Protein AF-A0A024JUZ5-F1 (afdb_monomer_lite)

Secondary structure (DSSP, 8-state):
----TTPEEEEEEETTEEEEEEE-TTS-EEEEEEE-HHHHHHHHHHHHHHHHHHHHHHTTS---S------------

Radius of gyration: 23.46 Å; chains: 1; bounding box: 55×19×70 Å

Sequence (77 aa):
MATQEGSRWDVSIKSNAVCLERISDDEDQVFEDSLASDEARKLAGLLTKFADKLDESDESEESGESEDTGDADKSED

Organism: NCBI:txid47839

Foldseek 3Di:
DDPQPDFDWDWDQDPQWIWIFTAGPVRDTPDIDTHHPVRVVVVVVVVVVVVVVVVVVVVVVPPDDDDDDDPDDDDDD

Structure (mmCIF, N/CA/C/O backbone):
data_AF-A0A024JUZ5-F1
#
_entry.id   AF-A0A024JUZ5-F1
#
loop_
_atom_site.group_PDB
_atom_site.id
_atom_site.type_symbol
_atom_site.label_atom_id
_atom_site.label_alt_id
_atom_site.label_comp_id
_atom_site.label_asym_id
_atom_site.label_entity_id
_atom_site.label_seq_id
_atom_site.pdbx_PDB_ins_code
_atom_site.Cartn_x
_atom_site.Cartn_y
_atom_site.Cartn_z
_atom_site.occupancy
_atom_site.B_iso_or_equiv
_atom_site.auth_seq_id
_atom_site.auth_comp_id
_atom_site.auth_asym_id
_atom_site.auth_atom_id
_atom_site.pdbx_PDB_model_num
ATOM 1 N N . MET A 1 1 ? 19.612 10.972 10.565 1.00 46.97 1 MET A N 1
ATOM 2 C CA . MET A 1 1 ? 18.243 10.704 10.080 1.00 46.97 1 MET A CA 1
ATOM 3 C C . MET A 1 1 ? 17.812 9.449 10.799 1.00 46.97 1 MET A C 1
ATOM 5 O O . MET A 1 1 ? 18.525 8.468 10.671 1.00 46.97 1 MET A O 1
ATOM 9 N N . ALA A 1 2 ? 16.816 9.523 11.684 1.00 46.62 2 ALA A N 1
ATOM 10 C CA . ALA A 1 2 ? 16.444 8.389 12.524 1.00 46.62 2 ALA A CA 1
ATOM 11 C C . ALA A 1 2 ? 15.971 7.244 11.624 1.00 46.62 2 ALA A C 1
ATOM 13 O O . ALA A 1 2 ? 14.872 7.292 11.072 1.00 46.62 2 ALA A O 1
ATOM 14 N N . THR A 1 3 ? 16.841 6.261 11.431 1.00 46.88 3 THR A N 1
ATOM 15 C CA . THR A 1 3 ? 16.495 4.946 10.919 1.00 46.88 3 THR A CA 1
ATOM 16 C C . THR A 1 3 ? 15.578 4.335 11.969 1.00 46.88 3 THR A C 1
ATOM 18 O O . THR A 1 3 ? 16.043 3.753 12.941 1.00 46.88 3 THR A O 1
ATOM 21 N N . GLN A 1 4 ? 14.269 4.575 11.848 1.00 53.19 4 GLN A N 1
ATOM 22 C CA . GLN A 1 4 ? 13.266 3.782 12.555 1.00 53.19 4 GLN A CA 1
ATOM 23 C C . GLN A 1 4 ? 13.338 2.386 11.944 1.00 53.19 4 GLN A C 1
ATOM 25 O O . GLN A 1 4 ? 12.682 2.077 10.949 1.00 53.19 4 GLN A O 1
ATOM 30 N N . GLU A 1 5 ? 14.284 1.629 12.486 1.00 47.66 5 GLU A N 1
ATOM 31 C CA . GLU A 1 5 ? 14.503 0.211 12.289 1.00 47.66 5 GLU A CA 1
ATOM 32 C C . GLU A 1 5 ? 13.145 -0.495 12.439 1.00 47.66 5 GLU A C 1
ATOM 34 O O . GLU A 1 5 ? 12.421 -0.276 13.406 1.00 47.66 5 GLU A O 1
ATOM 39 N N . GLY A 1 6 ? 12.751 -1.270 11.429 1.00 56.06 6 GLY A N 1
ATOM 40 C CA . GLY A 1 6 ? 11.820 -2.381 11.628 1.00 56.06 6 GLY A CA 1
ATOM 41 C C . GLY A 1 6 ? 10.325 -2.105 11.826 1.00 56.06 6 GLY A C 1
ATOM 42 O O . GLY A 1 6 ? 9.640 -3.011 12.282 1.00 56.06 6 GLY A O 1
ATOM 43 N N . SER A 1 7 ? 9.755 -0.950 11.465 1.00 64.19 7 SER A N 1
ATOM 44 C CA . SER A 1 7 ? 8.287 -0.812 11.559 1.00 64.19 7 SER A CA 1
ATOM 45 C C . SER A 1 7 ? 7.556 -1.696 10.535 1.00 64.19 7 SER A C 1
ATOM 47 O O . SER A 1 7 ? 7.686 -1.484 9.325 1.00 64.19 7 SER A O 1
ATOM 49 N N . ARG A 1 8 ? 6.764 -2.666 11.006 1.00 84.44 8 ARG A N 1
ATOM 50 C CA . ARG A 1 8 ? 5.940 -3.545 10.162 1.00 84.44 8 ARG A CA 1
ATOM 51 C C . ARG A 1 8 ? 4.735 -2.775 9.614 1.00 84.44 8 ARG A C 1
ATOM 53 O O . ARG A 1 8 ? 4.067 -2.046 10.343 1.00 84.44 8 ARG A O 1
ATOM 60 N N . TRP A 1 9 ? 4.439 -2.985 8.334 1.00 89.00 9 TRP A N 1
ATOM 61 C CA . TRP A 1 9 ? 3.148 -2.623 7.753 1.00 89.00 9 TRP A CA 1
ATOM 62 C C . TRP A 1 9 ? 2.155 -3.764 7.967 1.00 89.00 9 TRP A C 1
ATOM 64 O O . TRP A 1 9 ? 2.468 -4.911 7.643 1.00 89.00 9 TRP A O 1
ATOM 74 N N . ASP A 1 10 ? 0.978 -3.447 8.495 1.00 89.50 10 ASP A N 1
ATOM 75 C CA . ASP A 1 10 ? -0.170 -4.346 8.554 1.00 89.50 10 ASP A CA 1
ATOM 76 C C . ASP A 1 10 ? -1.270 -3.844 7.611 1.00 89.50 10 ASP A C 1
ATOM 78 O O . ASP A 1 10 ? -1.448 -2.638 7.412 1.00 89.50 10 ASP A O 1
ATOM 82 N N . VAL A 1 11 ? -1.977 -4.781 6.983 1.00 91.31 11 VAL A N 1
ATOM 83 C CA . VAL A 1 11 ? -3.044 -4.482 6.025 1.00 91.31 11 VAL A CA 1
ATOM 84 C C . VAL A 1 11 ? -4.272 -5.286 6.404 1.00 91.31 11 VAL A C 1
ATOM 86 O O . VAL A 1 11 ? -4.280 -6.515 6.333 1.00 91.31 11 VAL A O 1
ATOM 89 N N . SER A 1 12 ? -5.338 -4.583 6.767 1.00 92.06 12 SER A N 1
ATOM 90 C CA . SER A 1 12 ? -6.584 -5.190 7.226 1.00 92.06 12 SER A CA 1
ATOM 91 C C . SER A 1 12 ? -7.786 -4.690 6.420 1.00 92.06 12 SER A C 1
ATOM 93 O O . SER A 1 12 ? -7.711 -3.705 5.687 1.00 92.06 12 SER A O 1
ATOM 95 N N . ILE A 1 13 ? -8.915 -5.399 6.502 1.00 94.25 13 ILE A N 1
ATOM 96 C CA . ILE A 1 13 ? -10.181 -4.961 5.899 1.00 94.25 13 ILE A CA 1
ATOM 97 C C . ILE A 1 13 ? -11.131 -4.607 7.036 1.00 94.25 13 ILE A C 1
ATOM 99 O O . ILE A 1 13 ? -11.563 -5.484 7.786 1.00 94.25 13 ILE A O 1
ATOM 103 N N . LYS A 1 14 ? -11.485 -3.326 7.145 1.00 91.19 14 LYS A N 1
ATOM 104 C CA . LYS A 1 14 ? -12.448 -2.821 8.131 1.00 91.19 14 LYS A CA 1
ATOM 105 C C . LYS A 1 14 ? -13.465 -1.943 7.404 1.00 91.19 14 LYS A C 1
ATOM 107 O O . LYS A 1 14 ? -13.112 -1.141 6.548 1.00 91.19 14 LYS A O 1
ATOM 112 N N . SER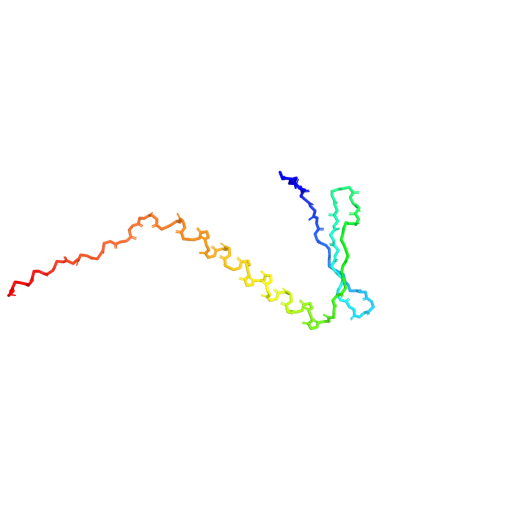 A 1 15 ? -14.751 -2.116 7.710 1.00 88.31 15 SER A N 1
ATOM 113 C CA . SER A 1 15 ? -15.832 -1.256 7.190 1.00 88.31 15 SER A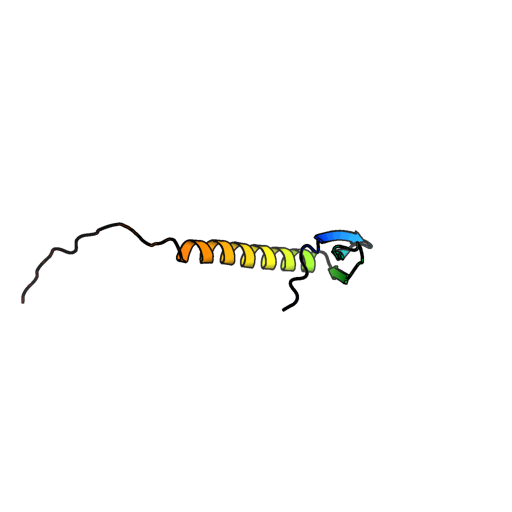 CA 1
ATOM 114 C C . SER A 1 15 ? -15.867 -1.086 5.659 1.00 88.31 15 SER A C 1
ATOM 116 O O . SER A 1 15 ? -16.186 -0.010 5.163 1.00 88.31 15 SER A O 1
ATOM 118 N N . ASN A 1 16 ? -15.572 -2.151 4.901 1.00 88.44 16 ASN A N 1
ATOM 119 C CA . ASN A 1 16 ? -15.519 -2.137 3.428 1.00 88.44 16 ASN A CA 1
ATOM 120 C C . ASN A 1 16 ? -14.438 -1.202 2.832 1.00 88.44 16 ASN A C 1
ATOM 122 O O . ASN A 1 16 ? -14.525 -0.805 1.669 1.00 88.44 16 ASN A O 1
ATOM 126 N N . ALA A 1 17 ? -13.418 -0.873 3.625 1.00 91.38 17 ALA A N 1
ATOM 127 C CA . ALA A 1 17 ? -12.205 -0.181 3.217 1.00 91.38 17 ALA A CA 1
ATOM 128 C C . ALA A 1 17 ? -10.975 -1.049 3.531 1.00 91.38 17 ALA A C 1
ATOM 130 O O . ALA A 1 17 ? -11.022 -1.941 4.385 1.00 91.38 17 ALA A O 1
ATOM 131 N N . VAL A 1 18 ? -9.883 -0.801 2.811 1.00 92.62 18 VAL A N 1
ATOM 132 C CA . VAL A 1 18 ? -8.572 -1.400 3.077 1.00 92.62 18 VAL A CA 1
ATOM 133 C C . VAL A 1 18 ? -7.827 -0.470 4.024 1.00 92.62 18 VAL A C 1
ATOM 135 O O . VAL A 1 18 ? -7.566 0.676 3.670 1.00 92.62 18 VAL A O 1
ATOM 138 N N . CYS A 1 19 ? -7.498 -0.949 5.215 1.00 91.75 19 CYS A N 1
ATOM 139 C CA . CYS A 1 19 ? -6.752 -0.200 6.215 1.00 91.75 19 CYS A CA 1
ATOM 140 C C . CYS A 1 19 ? -5.260 -0.516 6.094 1.00 91.75 19 CYS A C 1
ATOM 142 O O . CYS A 1 19 ? -4.889 -1.690 6.077 1.00 91.75 19 CYS A O 1
ATOM 144 N N . LEU A 1 20 ? -4.425 0.521 6.006 1.00 91.06 20 LEU A N 1
ATOM 145 C CA . LEU A 1 20 ? -2.971 0.421 6.106 1.00 91.06 20 LEU A CA 1
ATOM 146 C C . LEU A 1 20 ? -2.535 0.954 7.464 1.00 91.06 20 LEU A C 1
ATOM 148 O O . LEU A 1 20 ? -2.772 2.116 7.791 1.00 91.06 20 LEU A O 1
ATOM 152 N N . GLU A 1 21 ? -1.859 0.111 8.227 1.00 90.12 21 GLU A N 1
ATOM 153 C CA . GLU A 1 21 ? -1.399 0.420 9.574 1.00 90.12 21 GLU A CA 1
ATOM 154 C C . GLU A 1 21 ? 0.128 0.266 9.602 1.00 90.12 21 GLU A C 1
ATOM 156 O O . GLU A 1 21 ? 0.672 -0.713 9.090 1.00 90.12 21 GLU A O 1
ATOM 161 N N . ARG A 1 22 ? 0.848 1.244 10.165 1.00 86.19 22 ARG A N 1
ATOM 162 C CA . ARG A 1 22 ? 2.287 1.099 10.442 1.00 86.19 22 ARG A CA 1
ATOM 163 C C . ARG A 1 22 ? 2.467 0.962 11.938 1.00 86.19 22 ARG A C 1
ATOM 165 O O . ARG A 1 22 ? 2.049 1.843 12.689 1.00 86.19 22 ARG A O 1
ATOM 172 N N . ILE A 1 23 ? 3.108 -0.125 12.339 1.00 85.25 23 ILE A N 1
ATOM 173 C CA . ILE A 1 23 ? 3.343 -0.475 13.736 1.00 85.25 23 ILE A CA 1
ATOM 174 C C . ILE A 1 23 ? 4.834 -0.293 14.021 1.00 85.25 23 ILE A C 1
ATOM 176 O O . ILE A 1 23 ? 5.670 -0.734 13.226 1.00 85.25 23 ILE A O 1
ATOM 180 N N . SER A 1 24 ? 5.171 0.413 15.100 1.00 82.38 24 SER A N 1
ATOM 181 C CA . SER A 1 24 ? 6.552 0.558 15.566 1.00 82.38 24 SER A CA 1
ATOM 182 C C . SER A 1 24 ? 7.073 -0.745 16.185 1.00 82.38 24 SER A C 1
ATOM 184 O O . SER A 1 24 ? 6.341 -1.721 16.336 1.00 82.38 24 SER A O 1
ATOM 186 N N . ASP A 1 25 ? 8.358 -0.768 16.536 1.00 79.56 25 ASP A N 1
ATOM 187 C CA . ASP A 1 25 ? 8.960 -1.907 17.242 1.00 79.56 25 ASP A CA 1
ATOM 188 C C . ASP A 1 25 ? 8.343 -2.107 18.643 1.00 79.56 25 ASP A C 1
ATOM 190 O O . ASP A 1 25 ? 8.191 -3.233 19.103 1.00 79.56 25 ASP A O 1
ATOM 194 N N . ASP A 1 26 ? 7.875 -1.019 19.267 1.00 82.56 26 ASP A N 1
ATOM 195 C CA . ASP A 1 26 ? 7.158 -1.009 20.551 1.00 82.56 26 ASP A CA 1
ATOM 196 C C . ASP A 1 26 ? 5.685 -1.469 20.452 1.00 82.56 26 ASP A C 1
ATOM 198 O O . ASP A 1 26 ? 4.909 -1.272 21.383 1.00 82.56 26 ASP A O 1
ATOM 202 N N . GLU A 1 27 ? 5.277 -2.053 19.319 1.00 77.62 27 GLU A N 1
ATOM 203 C CA . GLU A 1 27 ? 3.896 -2.464 19.008 1.00 77.62 27 GLU A CA 1
ATOM 204 C C . GLU A 1 27 ? 2.870 -1.310 18.972 1.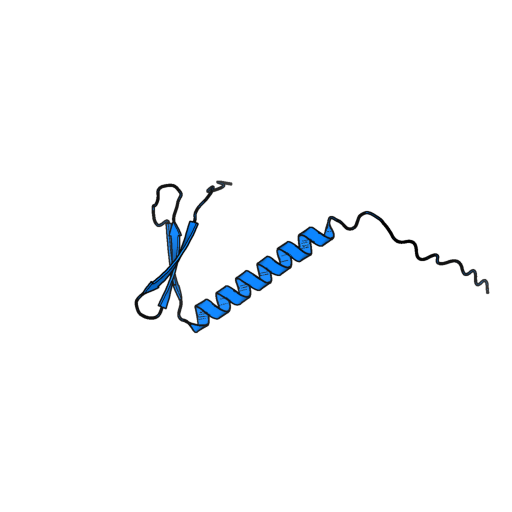00 77.62 27 GLU A C 1
ATOM 206 O O . GLU A 1 27 ? 1.665 -1.542 18.850 1.00 77.62 27 GLU A O 1
ATOM 211 N N . ASP A 1 28 ? 3.331 -0.058 19.003 1.00 81.56 28 ASP A N 1
ATOM 212 C CA . ASP A 1 28 ? 2.472 1.117 18.917 1.00 81.56 28 ASP A CA 1
ATOM 213 C C . ASP A 1 28 ? 2.095 1.424 17.462 1.00 81.56 28 ASP A C 1
ATOM 215 O O . ASP A 1 28 ? 2.925 1.452 16.546 1.00 81.56 28 ASP A O 1
ATOM 219 N N . GLN A 1 29 ? 0.815 1.718 17.241 1.00 82.75 29 GLN A N 1
ATOM 220 C CA . GLN A 1 29 ? 0.327 2.184 15.949 1.00 82.75 29 GLN A CA 1
ATOM 221 C C . GLN A 1 29 ? 0.785 3.627 15.714 1.00 82.75 29 GLN A C 1
ATOM 223 O O . GLN A 1 29 ? 0.323 4.562 16.368 1.00 82.75 29 GLN A O 1
ATOM 228 N N . VAL A 1 30 ? 1.682 3.815 14.747 1.00 85.75 30 VAL A N 1
ATOM 229 C CA . VAL A 1 30 ? 2.252 5.129 14.402 1.00 85.75 30 VAL A CA 1
ATOM 230 C C . VAL A 1 30 ? 1.654 5.725 13.128 1.00 85.75 30 VAL A C 1
ATOM 232 O O . VAL A 1 30 ? 1.852 6.907 12.848 1.00 85.75 30 VAL A O 1
ATOM 235 N N . PHE A 1 31 ? 0.920 4.927 12.351 1.00 84.12 31 PHE A N 1
ATOM 236 C CA . PHE A 1 31 ? 0.207 5.373 11.157 1.00 84.12 31 PHE A CA 1
ATOM 237 C C . PHE A 1 31 ? -1.062 4.546 10.943 1.00 84.12 31 PHE A C 1
ATOM 239 O O . PHE A 1 31 ? -1.048 3.330 11.142 1.00 84.12 31 PHE A O 1
ATOM 246 N N . GLU A 1 32 ? -2.121 5.203 10.480 1.00 88.25 32 GLU A N 1
ATOM 247 C CA . GLU A 1 32 ? -3.368 4.588 10.031 1.00 88.25 32 GLU A CA 1
ATOM 248 C C . GLU A 1 32 ? -3.889 5.352 8.816 1.00 88.25 32 GLU A C 1
ATOM 250 O O . GLU A 1 32 ? -3.989 6.579 8.857 1.00 88.25 32 GLU A O 1
ATOM 255 N N . ASP A 1 33 ? -4.253 4.632 7.761 1.00 91.25 33 ASP A N 1
ATOM 256 C CA . ASP A 1 33 ? -5.031 5.182 6.656 1.00 91.25 33 ASP A CA 1
ATOM 257 C C . ASP A 1 33 ? -6.064 4.159 6.171 1.00 91.25 33 ASP A C 1
ATOM 259 O O . ASP A 1 33 ? -5.875 2.949 6.310 1.00 91.25 33 ASP A O 1
ATOM 263 N N . SER A 1 34 ? -7.167 4.639 5.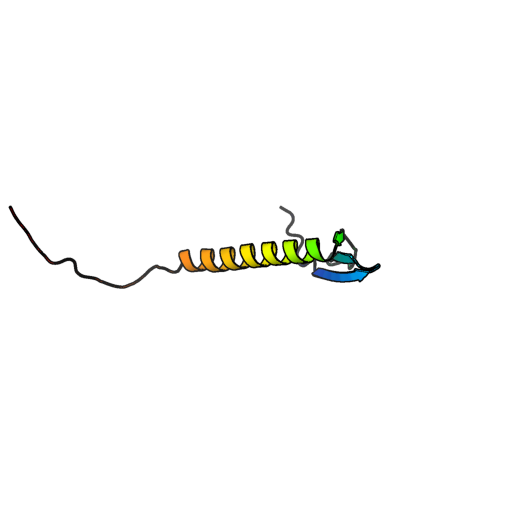604 1.00 92.31 34 SER A N 1
ATOM 264 C CA . SER A 1 34 ? -8.257 3.815 5.088 1.00 92.31 34 SER A CA 1
ATOM 265 C C . SER A 1 34 ? -8.528 4.162 3.631 1.00 92.31 34 SER A C 1
ATOM 267 O O . SER A 1 34 ? -8.998 5.255 3.319 1.00 92.31 34 SER A O 1
ATOM 269 N N . LEU A 1 35 ? -8.286 3.206 2.741 1.00 92.50 35 LEU A N 1
ATOM 270 C CA . LEU A 1 35 ? -8.424 3.372 1.302 1.00 92.50 35 LEU A CA 1
ATOM 271 C C . LEU A 1 35 ? -9.678 2.667 0.796 1.00 92.50 35 LEU A C 1
ATOM 273 O O . LEU A 1 35 ? -9.987 1.530 1.170 1.00 92.50 35 LEU A O 1
ATOM 277 N N . ALA A 1 36 ? -10.379 3.309 -0.135 1.00 95.00 36 ALA A N 1
ATOM 278 C CA . ALA A 1 36 ? -11.399 2.620 -0.914 1.00 95.00 36 ALA A CA 1
ATOM 279 C C . ALA A 1 36 ? -10.758 1.513 -1.773 1.00 95.00 36 ALA A C 1
ATOM 281 O O . ALA A 1 36 ? -9.581 1.579 -2.130 1.00 95.00 36 ALA A O 1
ATOM 282 N N . SER A 1 37 ? -11.540 0.505 -2.173 1.00 93.81 37 SER A N 1
ATOM 283 C CA . SER A 1 37 ? -10.994 -0.652 -2.905 1.00 93.81 37 SER A CA 1
ATOM 284 C C . SER A 1 37 ? -10.225 -0.280 -4.186 1.00 93.81 37 SER A C 1
ATOM 286 O O . SER A 1 37 ? -9.176 -0.856 -4.470 1.00 93.81 37 SER A O 1
ATOM 288 N N . ASP A 1 38 ? -10.702 0.708 -4.948 1.00 94.62 38 ASP A N 1
ATOM 289 C CA . ASP A 1 38 ? 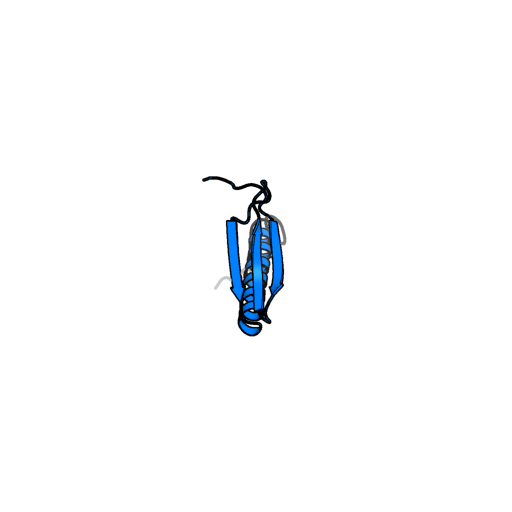-10.042 1.163 -6.178 1.00 94.62 38 ASP A CA 1
ATOM 290 C C . ASP A 1 38 ? -8.777 1.974 -5.910 1.00 94.62 38 ASP A C 1
ATOM 292 O O . ASP A 1 38 ? -7.822 1.921 -6.684 1.00 94.62 38 ASP A O 1
ATOM 296 N N . GLU A 1 39 ? -8.758 2.717 -4.811 1.00 93.88 39 GLU A N 1
ATOM 297 C CA . GLU A 1 39 ? -7.592 3.472 -4.374 1.00 93.88 39 GLU A CA 1
ATOM 298 C C . GLU A 1 39 ? -6.485 2.536 -3.887 1.00 93.88 39 GLU A C 1
ATOM 300 O O . GLU A 1 39 ? -5.342 2.671 -4.321 1.00 93.88 39 GLU A O 1
ATOM 305 N N . ALA A 1 40 ? -6.837 1.508 -3.111 1.00 94.75 40 ALA A N 1
ATOM 306 C CA . ALA A 1 40 ? -5.900 0.483 -2.665 1.00 94.75 40 ALA A CA 1
ATOM 307 C C . ALA A 1 40 ? -5.234 -0.244 -3.849 1.00 94.75 40 ALA A C 1
ATOM 309 O O . ALA A 1 40 ? -4.023 -0.460 -3.847 1.00 94.75 40 ALA A O 1
ATOM 310 N N . ARG A 1 41 ? -5.993 -0.557 -4.912 1.00 95.44 41 ARG A N 1
ATOM 311 C CA . ARG A 1 41 ? -5.435 -1.142 -6.149 1.00 95.44 41 ARG A CA 1
ATOM 312 C C . ARG A 1 41 ? -4.461 -0.202 -6.853 1.00 95.44 41 ARG A C 1
ATOM 314 O O . ARG A 1 41 ? -3.419 -0.649 -7.328 1.00 95.44 41 ARG A O 1
ATOM 321 N N . LYS A 1 42 ? -4.791 1.090 -6.938 1.00 96.25 42 LYS A N 1
ATOM 322 C CA . LYS A 1 42 ? -3.901 2.094 -7.540 1.00 96.25 42 LYS A CA 1
ATOM 323 C C . LYS A 1 42 ? -2.609 2.226 -6.741 1.00 96.25 42 LYS A C 1
ATOM 325 O O . LYS A 1 42 ? -1.541 2.255 -7.347 1.00 96.25 42 LYS A O 1
ATOM 330 N N . LEU A 1 43 ? -2.705 2.263 -5.411 1.00 94.25 43 LEU A N 1
ATOM 331 C CA . LEU A 1 43 ? -1.540 2.310 -4.535 1.00 94.25 43 LEU A CA 1
ATOM 332 C C . LEU A 1 43 ? -0.664 1.067 -4.713 1.00 94.25 43 LEU A C 1
ATOM 334 O O . LEU A 1 43 ? 0.536 1.211 -4.921 1.00 94.25 43 LEU A O 1
ATOM 338 N N . ALA A 1 44 ? -1.253 -0.132 -4.725 1.00 94.25 44 ALA A N 1
ATOM 339 C CA . ALA A 1 44 ? -0.519 -1.372 -4.972 1.00 94.25 44 ALA A CA 1
ATOM 340 C C . ALA A 1 44 ? 0.242 -1.334 -6.309 1.00 94.25 44 ALA A C 1
ATOM 342 O O . ALA A 1 44 ? 1.425 -1.651 -6.349 1.00 94.25 44 ALA A O 1
ATOM 343 N N . GLY A 1 45 ? -0.396 -0.857 -7.384 1.00 96.50 45 GLY A N 1
ATOM 344 C CA . GLY A 1 45 ? 0.264 -0.709 -8.684 1.00 96.50 45 GLY A CA 1
ATOM 345 C C . GLY A 1 45 ? 1.427 0.291 -8.677 1.00 96.50 45 GLY A C 1
ATOM 346 O O . GLY A 1 45 ? 2.433 0.065 -9.346 1.00 96.50 45 GLY A O 1
ATOM 347 N N . LEU A 1 46 ? 1.319 1.386 -7.915 1.00 96.62 46 LEU A N 1
ATOM 348 C CA . LEU A 1 46 ? 2.429 2.324 -7.733 1.00 96.62 46 LEU A CA 1
ATOM 349 C C . LEU A 1 46 ? 3.572 1.686 -6.939 1.00 96.62 46 LEU A C 1
ATOM 351 O O . LEU A 1 46 ? 4.719 1.811 -7.356 1.00 96.62 46 LEU A O 1
ATOM 355 N N . LEU A 1 47 ? 3.269 0.983 -5.846 1.00 93.88 47 LEU A N 1
ATOM 356 C CA . LEU A 1 47 ? 4.276 0.299 -5.032 1.00 93.88 47 LEU A CA 1
ATOM 357 C C . LEU A 1 47 ? 5.052 -0.731 -5.856 1.00 93.88 47 LEU A C 1
ATOM 359 O O . LEU A 1 47 ? 6.276 -0.680 -5.866 1.00 93.88 47 LEU A O 1
ATOM 363 N N . THR A 1 48 ? 4.357 -1.587 -6.612 1.00 94.69 48 THR A N 1
ATOM 364 C CA . THR A 1 48 ? 4.993 -2.552 -7.523 1.00 94.69 48 THR A CA 1
ATOM 365 C C . THR A 1 48 ? 5.873 -1.846 -8.548 1.00 94.69 48 THR A C 1
ATOM 367 O O . THR A 1 48 ? 7.056 -2.132 -8.629 1.00 94.69 48 THR A O 1
ATOM 370 N N . LYS A 1 49 ? 5.348 -0.830 -9.246 1.00 94.88 49 LYS A N 1
ATOM 371 C CA . LYS A 1 49 ? 6.109 -0.103 -10.273 1.00 94.88 49 LYS A CA 1
ATOM 372 C C . LYS A 1 49 ? 7.394 0.538 -9.742 1.00 94.88 49 LYS A C 1
ATOM 374 O O . LYS A 1 49 ? 8.352 0.687 -10.492 1.00 94.88 49 LYS A O 1
ATOM 379 N N . PHE A 1 50 ? 7.387 1.036 -8.508 1.00 92.75 50 PHE A N 1
ATOM 380 C CA . PHE A 1 50 ? 8.580 1.637 -7.914 1.00 92.75 50 PHE A CA 1
ATOM 381 C C . PHE A 1 50 ? 9.536 0.594 -7.329 1.00 92.75 50 PHE A C 1
ATOM 383 O O . PHE A 1 50 ? 10.731 0.859 -7.341 1.00 92.75 50 PHE A O 1
ATOM 390 N N . ALA A 1 51 ? 9.042 -0.563 -6.879 1.00 92.56 51 ALA A N 1
ATOM 391 C CA . ALA A 1 51 ? 9.889 -1.701 -6.528 1.00 92.56 51 ALA A CA 1
ATOM 392 C C . ALA A 1 51 ? 10.620 -2.232 -7.769 1.00 92.56 51 ALA A C 1
ATOM 394 O O . ALA A 1 51 ? 11.843 -2.232 -7.773 1.00 92.56 51 ALA A O 1
ATOM 395 N N . ASP A 1 52 ? 9.890 -2.500 -8.859 1.00 92.81 52 ASP A N 1
ATOM 396 C CA . ASP A 1 52 ? 10.467 -2.971 -10.127 1.00 92.81 52 ASP A CA 1
ATOM 397 C C . ASP A 1 52 ? 11.583 -2.034 -10.620 1.00 92.81 52 ASP A C 1
ATOM 399 O O . ASP A 1 52 ? 12.651 -2.473 -11.023 1.00 92.81 52 ASP A O 1
ATOM 403 N N . LYS A 1 53 ? 11.371 -0.715 -10.529 1.00 92.00 53 LYS A N 1
ATOM 404 C CA . LYS A 1 53 ? 12.384 0.283 -10.901 1.00 92.00 53 LYS A CA 1
ATOM 405 C C . LYS A 1 53 ? 13.619 0.289 -10.005 1.00 92.00 53 LYS A C 1
ATOM 407 O O . LYS A 1 53 ? 14.674 0.705 -10.474 1.00 92.00 53 LYS A O 1
ATOM 412 N N . LEU A 1 54 ? 13.468 -0.024 -8.717 1.00 89.56 54 LEU A N 1
ATOM 413 C CA . LEU A 1 54 ? 14.603 -0.132 -7.801 1.00 89.56 54 LEU A CA 1
ATOM 414 C C . LEU A 1 54 ? 15.435 -1.353 -8.175 1.00 89.56 54 LEU A C 1
ATOM 416 O O . LEU A 1 54 ? 16.631 -1.190 -8.377 1.00 89.56 54 LEU A O 1
ATOM 420 N N . ASP A 1 55 ? 14.787 -2.502 -8.387 1.00 85.62 55 ASP A N 1
ATOM 421 C CA . ASP A 1 55 ? 15.455 -3.707 -8.882 1.00 85.62 55 ASP A CA 1
ATOM 422 C C . ASP A 1 55 ? 16.179 -3.415 -10.212 1.00 85.62 55 ASP A C 1
ATOM 424 O O . ASP A 1 55 ? 17.380 -3.620 -10.309 1.00 85.62 55 ASP A O 1
ATOM 428 N N . GLU A 1 56 ? 15.519 -2.794 -11.200 1.00 81.25 56 GLU A N 1
ATOM 429 C CA . GLU A 1 56 ? 16.152 -2.409 -12.480 1.00 81.25 56 GLU A CA 1
ATOM 430 C C . GLU A 1 56 ? 17.314 -1.400 -12.337 1.00 81.25 56 GLU A C 1
ATOM 432 O O . GLU A 1 56 ? 18.189 -1.327 -13.205 1.00 81.25 56 GLU A O 1
ATOM 437 N N . SER A 1 57 ? 17.322 -0.584 -11.277 1.00 66.56 57 SER A N 1
ATOM 438 C CA . SER A 1 57 ? 18.397 0.386 -11.024 1.00 66.56 57 SER A CA 1
ATOM 439 C C . SER A 1 57 ? 19.629 -0.270 -10.398 1.00 66.56 57 SER A C 1
ATOM 441 O O . SER A 1 57 ? 20.741 0.135 -10.726 1.00 66.56 57 SER A O 1
ATOM 443 N N . ASP A 1 58 ? 19.454 -1.286 -9.548 1.00 57.12 58 ASP A N 1
ATOM 444 C CA . ASP A 1 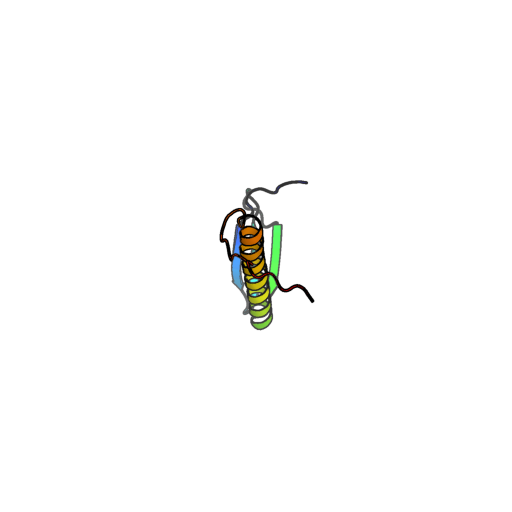58 ? 20.558 -2.075 -8.983 1.00 57.12 58 ASP A CA 1
ATOM 445 C C . ASP A 1 58 ? 21.284 -2.901 -10.071 1.00 57.12 58 ASP A C 1
ATOM 447 O O . ASP A 1 58 ? 22.510 -3.005 -10.057 1.00 57.12 58 ASP A O 1
ATOM 451 N N . GLU A 1 59 ? 20.568 -3.365 -11.103 1.00 55.50 59 GLU A N 1
ATOM 452 C CA . GLU A 1 59 ? 21.145 -4.065 -12.270 1.00 55.50 59 GLU A CA 1
ATOM 453 C C . GLU A 1 59 ? 22.025 -3.154 -13.162 1.00 55.50 59 GLU A C 1
ATOM 455 O O . GLU A 1 59 ? 22.794 -3.630 -14.000 1.00 55.50 59 GLU A O 1
ATOM 460 N N . SER A 1 60 ? 21.938 -1.826 -13.012 1.00 52.53 60 SER A N 1
ATOM 461 C CA . SER A 1 60 ? 22.737 -0.872 -13.804 1.00 52.53 60 SER A CA 1
ATOM 462 C C . SER A 1 60 ? 24.137 -0.617 -13.226 1.00 52.53 60 SER A C 1
ATOM 464 O O . SER A 1 60 ? 24.993 -0.075 -13.924 1.00 52.53 60 SER A O 1
ATOM 466 N N . GLU A 1 61 ? 24.402 -1.033 -11.983 1.00 51.91 61 GLU A N 1
ATOM 467 C CA . GLU A 1 61 ? 25.712 -0.898 -11.325 1.00 51.91 61 GLU A CA 1
ATOM 468 C C . GLU A 1 61 ? 26.571 -2.186 -11.458 1.00 51.91 61 GLU A C 1
ATOM 470 O O . GLU A 1 61 ? 27.760 -2.171 -11.137 1.00 51.91 61 GLU A O 1
ATOM 475 N N . GLU A 1 62 ? 26.006 -3.283 -11.993 1.00 48.91 62 GLU A N 1
ATOM 476 C CA . GLU A 1 62 ? 26.673 -4.574 -12.278 1.00 48.91 62 GLU A CA 1
ATOM 477 C C . GLU A 1 62 ? 26.888 -4.824 -13.787 1.00 48.91 62 GLU A C 1
ATOM 479 O O . GLU A 1 62 ? 26.897 -5.951 -14.263 1.00 48.91 62 GLU A O 1
ATOM 484 N N . SER A 1 63 ? 27.081 -3.788 -14.601 1.00 50.59 63 SER A N 1
ATOM 485 C CA . SER A 1 63 ? 27.550 -3.973 -15.990 1.00 50.59 63 SER A CA 1
ATOM 486 C C . SER A 1 63 ? 28.963 -3.427 -16.172 1.00 50.59 63 SER A C 1
ATOM 488 O O . SER A 1 63 ? 29.278 -2.648 -17.070 1.00 50.59 63 SER A O 1
ATOM 490 N N . GLY A 1 64 ? 29.845 -3.883 -15.282 1.00 52.56 64 GLY A N 1
ATOM 491 C CA . GLY A 1 64 ? 31.274 -3.967 -15.529 1.00 52.56 64 GLY A CA 1
ATOM 492 C C . GLY A 1 64 ? 31.630 -5.376 -15.999 1.00 52.56 64 GLY A C 1
ATOM 493 O O . GLY A 1 64 ? 31.709 -6.275 -15.175 1.00 52.56 64 GLY A O 1
ATOM 494 N N . GLU A 1 65 ? 31.907 -5.501 -17.300 1.00 52.41 65 GLU A N 1
ATOM 495 C CA . GLU A 1 65 ? 32.666 -6.564 -17.987 1.00 52.41 65 GLU A CA 1
ATOM 496 C C . GLU A 1 65 ? 31.904 -7.370 -19.060 1.00 52.41 65 GLU A C 1
ATOM 498 O O . GLU A 1 65 ? 30.992 -8.143 -18.786 1.00 52.41 65 GLU A O 1
ATOM 503 N N . SER A 1 66 ? 32.443 -7.243 -20.286 1.00 52.88 66 SER A N 1
ATOM 504 C CA . SER A 1 66 ? 32.265 -8.052 -21.506 1.00 52.88 66 SER A CA 1
ATOM 505 C C . SER A 1 66 ? 30.909 -7.917 -22.235 1.00 52.88 66 SER A C 1
ATOM 507 O O . SER A 1 66 ? 29.857 -7.941 -21.626 1.00 52.88 66 SER A O 1
ATOM 509 N N . GLU A 1 67 ? 30.843 -7.681 -23.553 1.00 48.50 67 GLU A N 1
ATOM 510 C CA . GLU A 1 67 ? 31.559 -8.411 -24.603 1.00 48.50 67 GLU A CA 1
ATOM 511 C C . GLU A 1 67 ? 31.945 -7.536 -25.815 1.00 48.50 67 GLU A C 1
ATOM 513 O O . GLU A 1 67 ? 31.189 -6.702 -26.310 1.00 48.50 67 GLU A O 1
ATOM 518 N N . ASP A 1 68 ? 33.166 -7.790 -26.279 1.00 55.12 68 ASP A N 1
ATOM 519 C CA . ASP A 1 68 ? 33.759 -7.453 -27.569 1.00 55.12 68 ASP A CA 1
ATOM 520 C C . ASP A 1 68 ? 32.775 -7.618 -28.747 1.00 55.12 68 ASP A C 1
ATOM 522 O O . ASP A 1 68 ? 32.318 -8.721 -29.044 1.00 55.12 68 ASP A O 1
ATOM 526 N N . THR A 1 69 ? 32.500 -6.536 -29.477 1.00 55.75 69 THR A N 1
ATOM 527 C CA . THR A 1 69 ? 32.147 -6.643 -30.897 1.00 55.75 69 THR A CA 1
ATOM 528 C C . THR A 1 69 ? 33.108 -5.769 -31.678 1.00 55.75 69 THR A C 1
ATOM 530 O O . THR A 1 69 ? 32.912 -4.557 -31.793 1.00 55.75 69 THR A O 1
ATOM 533 N N . GLY A 1 70 ? 34.183 -6.399 -32.150 1.00 53.88 70 GLY A N 1
ATOM 534 C CA . GLY A 1 70 ? 35.195 -5.794 -32.999 1.00 53.88 70 GLY A CA 1
ATOM 535 C C . GLY A 1 70 ? 34.607 -4.988 -34.155 1.00 53.88 70 GLY A C 1
ATOM 536 O O . GLY A 1 70 ? 34.077 -5.544 -35.116 1.00 53.88 70 GLY A O 1
ATOM 537 N N . ASP A 1 71 ? 34.795 -3.674 -34.087 1.00 57.00 71 ASP A N 1
ATOM 538 C CA . ASP A 1 71 ? 34.728 -2.802 -35.252 1.00 57.00 71 ASP A CA 1
ATOM 539 C C . ASP A 1 71 ? 36.133 -2.735 -35.860 1.00 57.00 71 ASP A C 1
ATOM 541 O O . ASP A 1 71 ? 36.965 -1.875 -35.564 1.00 57.00 71 ASP A O 1
ATOM 545 N N . ALA A 1 72 ? 36.434 -3.763 -36.646 1.00 61.81 72 ALA A N 1
ATOM 546 C CA . ALA A 1 72 ? 37.481 -3.709 -37.640 1.00 61.81 72 ALA A CA 1
ATOM 547 C C . ALA A 1 72 ? 36.800 -3.599 -39.002 1.00 61.81 72 ALA A C 1
ATOM 549 O O . ALA A 1 72 ? 36.571 -4.620 -39.641 1.00 61.81 72 ALA A O 1
ATOM 550 N N . ASP A 1 73 ? 36.524 -2.382 -39.471 1.00 55.56 73 ASP A N 1
ATOM 551 C CA . ASP A 1 73 ? 36.700 -2.131 -40.898 1.00 55.56 73 ASP A CA 1
ATOM 552 C C . ASP A 1 73 ? 37.115 -0.690 -41.200 1.00 55.56 73 ASP A C 1
ATOM 554 O O . ASP A 1 73 ? 36.410 0.296 -40.996 1.00 55.56 73 ASP A O 1
ATOM 558 N N . LYS A 1 74 ? 38.340 -0.608 -41.708 1.00 62.88 74 LYS A N 1
ATOM 559 C CA . LYS A 1 74 ? 38.918 0.543 -42.380 1.00 62.88 74 LYS A CA 1
ATOM 560 C C . LYS A 1 74 ? 38.052 0.884 -43.592 1.00 62.88 74 LYS A C 1
ATOM 562 O O . LYS A 1 74 ? 37.894 0.051 -44.474 1.00 62.88 74 LYS A O 1
ATOM 567 N N . SER A 1 75 ? 37.630 2.133 -43.730 1.00 58.09 75 SER A N 1
ATOM 568 C CA . SER A 1 75 ? 37.368 2.692 -45.057 1.00 58.09 75 SER A CA 1
ATOM 569 C C . SER A 1 75 ? 37.870 4.127 -45.117 1.00 58.09 75 SER A C 1
ATOM 571 O O . SER A 1 75 ? 37.380 5.025 -44.437 1.00 58.09 75 SER A O 1
ATOM 573 N N . GLU A 1 76 ? 38.947 4.255 -45.881 1.00 58.25 76 GLU A N 1
ATOM 574 C CA . GLU A 1 76 ? 39.596 5.468 -46.351 1.00 58.25 76 GLU A CA 1
ATOM 575 C C . GLU A 1 76 ? 38.913 5.860 -47.669 1.00 58.25 76 GLU A C 1
ATOM 577 O O . GLU A 1 76 ? 38.889 5.043 -48.589 1.00 58.25 76 GLU A O 1
ATOM 582 N N . ASP A 1 77 ? 38.341 7.066 -47.727 1.00 51.56 77 ASP A N 1
ATOM 583 C CA . ASP A 1 77 ? 38.214 7.901 -48.936 1.00 51.56 77 ASP A CA 1
ATOM 584 C C . ASP A 1 77 ? 38.152 9.383 -48.523 1.00 51.56 77 ASP A C 1
ATOM 586 O O . ASP A 1 77 ? 37.256 9.747 -47.722 1.00 51.56 77 ASP A O 1
#

pLDDT: mean 77.06, std 17.9, range [46.62, 96.62]